Protein AF-A0A822CVB9-F1 (afdb_monomer_lite)

Foldseek 3Di:
DPDQAEEQDADDWDDDPNDTDGHHHPHCVQQVVVQVCCCVVVVPPDRDPVSSVVSVD

Secondary structure (DSSP, 8-state):
--S--EESS----EEETTEEE-PEE--GGGTHHHHHHHHHHTT-S---HHHHHHHH-

Structure (mmCIF, N/CA/C/O backbone):
data_AF-A0A822CVB9-F1
#
_entry.id   AF-A0A822CVB9-F1
#
loop_
_atom_site.group_PDB
_atom_site.id
_atom_site.type_symbol
_atom_site.label_atom_id
_atom_site.label_alt_id
_atom_site.label_comp_id
_atom_site.label_asym_id
_atom_site.label_entity_id
_atom_site.label_seq_id
_atom_site.pdbx_PDB_ins_code
_atom_site.Cartn_x
_atom_site.Cartn_y
_atom_site.Cartn_z
_atom_site.occupancy
_atom_site.B_iso_or_equiv
_atom_site.auth_seq_id
_atom_site.auth_comp_id
_atom_site.auth_asym_id
_atom_site.auth_atom_id
_atom_site.pdbx_PDB_model_num
ATOM 1 N N . GLY A 1 1 ? -20.200 -1.276 15.637 1.00 82.00 1 GLY A N 1
ATOM 2 C CA . GLY A 1 1 ? -19.364 -2.125 14.769 1.00 82.00 1 GLY A CA 1
ATOM 3 C C . GLY A 1 1 ? -20.168 -2.870 13.721 1.00 82.00 1 GLY A C 1
ATOM 4 O O . GLY A 1 1 ? -20.253 -4.083 13.810 1.00 82.00 1 GLY A O 1
ATOM 5 N N . ARG A 1 2 ? -20.762 -2.159 12.750 1.00 92.50 2 ARG A N 1
ATOM 6 C CA . ARG A 1 2 ? -21.324 -2.754 11.517 1.00 92.50 2 ARG A CA 1
ATOM 7 C C . ARG A 1 2 ? -20.699 -2.175 10.240 1.00 92.50 2 ARG A C 1
ATOM 9 O O . ARG A 1 2 ? -20.934 -2.709 9.168 1.00 92.50 2 ARG A O 1
ATOM 16 N N . CYS A 1 3 ? -19.956 -1.072 10.350 1.00 94.69 3 CYS A N 1
ATOM 17 C CA . CYS A 1 3 ? -19.261 -0.458 9.227 1.00 94.69 3 CYS A CA 1
ATOM 18 C C . CYS A 1 3 ? -17.938 -1.173 8.934 1.00 94.69 3 CYS A C 1
ATOM 20 O O . CYS A 1 3 ? -17.332 -1.762 9.832 1.00 94.69 3 CYS A 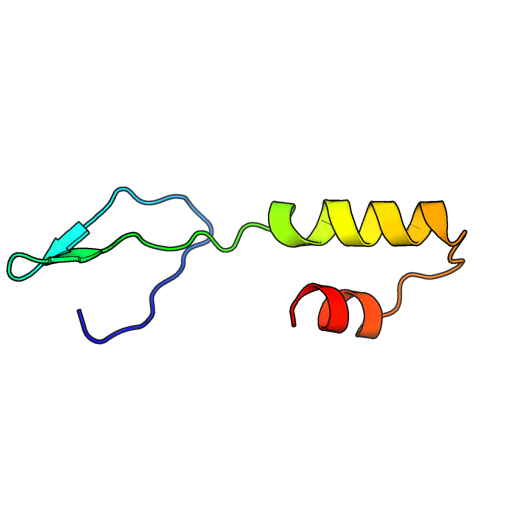O 1
ATOM 22 N N . ILE A 1 4 ? -17.486 -1.043 7.688 1.00 95.75 4 ILE A N 1
ATOM 23 C CA . ILE A 1 4 ? -16.085 -1.215 7.310 1.00 95.75 4 ILE A CA 1
ATOM 24 C C . ILE A 1 4 ? -15.423 0.153 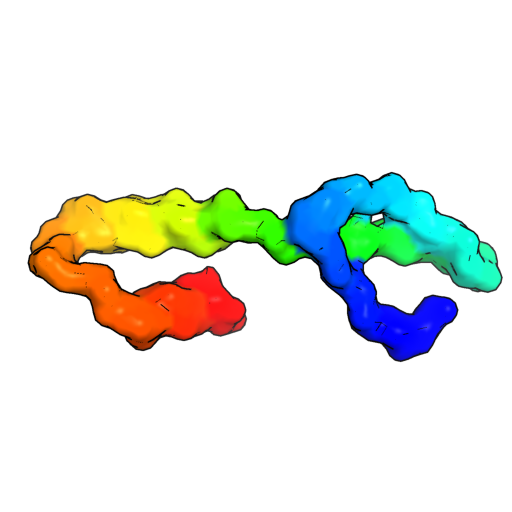7.458 1.00 95.75 4 ILE A C 1
ATOM 26 O O . ILE A 1 4 ? -15.970 1.153 6.994 1.00 95.75 4 ILE A O 1
ATOM 30 N N . PHE A 1 5 ? -14.293 0.209 8.158 1.00 96.00 5 PHE A N 1
ATOM 31 C CA . PHE A 1 5 ? -13.616 1.462 8.472 1.00 96.00 5 PHE A CA 1
ATOM 32 C C . PHE A 1 5 ? -12.128 1.366 8.145 1.00 96.00 5 PHE A C 1
ATOM 34 O O . PHE A 1 5 ? -11.448 0.440 8.591 1.00 96.00 5 PHE A O 1
ATOM 41 N N . ALA A 1 6 ? -11.641 2.362 7.412 1.00 97.12 6 ALA A N 1
ATOM 42 C CA . ALA A 1 6 ? -10.232 2.624 7.176 1.00 97.12 6 ALA A CA 1
ATOM 43 C C . ALA A 1 6 ? -9.990 4.138 7.222 1.00 97.12 6 ALA A C 1
ATOM 45 O O . ALA A 1 6 ? -10.902 4.927 6.964 1.00 97.12 6 ALA A O 1
ATOM 46 N N . SER A 1 7 ? -8.768 4.546 7.545 1.00 97.00 7 SER A N 1
ATOM 47 C CA . SER A 1 7 ? -8.376 5.957 7.626 1.00 97.00 7 SER A CA 1
ATOM 48 C C . SER A 1 7 ? -6.982 6.187 7.054 1.00 97.00 7 SER A C 1
ATOM 50 O O . SER A 1 7 ? -6.158 5.279 7.024 1.00 97.00 7 SER A O 1
ATOM 52 N N . GLY A 1 8 ? -6.691 7.417 6.624 1.00 95.94 8 GLY A N 1
ATOM 53 C CA . GLY A 1 8 ? -5.330 7.789 6.215 1.00 95.94 8 GLY A CA 1
ATOM 54 C C . GLY A 1 8 ? -4.366 7.854 7.404 1.00 95.94 8 GLY A C 1
ATOM 55 O O . GLY A 1 8 ? -3.254 7.334 7.343 1.00 95.94 8 GLY A O 1
ATOM 56 N N . SER A 1 9 ? -4.807 8.438 8.520 1.00 96.56 9 SER A N 1
ATOM 57 C CA . SER A 1 9 ? -4.039 8.474 9.770 1.00 96.56 9 SER A CA 1
ATOM 58 C C . SER A 1 9 ? -4.199 7.172 10.560 1.00 96.56 9 SER A C 1
ATOM 60 O O . SER A 1 9 ? -5.276 6.572 10.514 1.00 96.56 9 SER A O 1
ATOM 62 N N . PRO A 1 10 ? -3.180 6.735 11.317 1.00 95.75 10 PRO A N 1
ATOM 63 C CA . PRO A 1 10 ? -3.291 5.554 12.161 1.00 95.75 10 PRO A CA 1
ATOM 64 C C . PRO A 1 10 ? -4.232 5.815 13.344 1.00 95.75 10 PRO A C 1
ATOM 66 O O . PRO A 1 10 ? -4.192 6.876 13.967 1.00 95.75 10 PRO A O 1
ATOM 69 N N . PHE A 1 11 ? -5.043 4.817 13.688 1.00 97.12 11 PHE A N 1
ATOM 70 C CA . PHE A 1 11 ? -5.882 4.823 14.885 1.00 97.12 11 PHE A CA 1
ATOM 71 C C . PHE A 1 11 ? -5.533 3.645 15.789 1.00 97.12 11 PHE A C 1
ATOM 73 O O . PHE A 1 11 ? -5.172 2.563 15.328 1.00 97.12 11 PHE A O 1
ATOM 80 N N . LYS A 1 12 ? -5.666 3.855 17.101 1.00 97.31 12 LYS A N 1
ATOM 81 C CA . LYS A 1 12 ? -5.549 2.774 18.085 1.00 97.31 12 LYS A CA 1
ATOM 82 C C . LYS A 1 12 ? -6.723 1.789 17.939 1.00 97.31 12 LYS A C 1
ATOM 84 O O . LYS A 1 12 ? -7.781 2.186 17.443 1.00 97.31 12 LYS A O 1
ATOM 89 N N . PRO A 1 13 ? -6.574 0.533 18.401 1.00 97.44 13 PRO A N 1
ATOM 90 C CA . PRO A 1 13 ? -7.685 -0.410 18.455 1.00 97.44 13 PRO A CA 1
ATOM 91 C C . PRO A 1 13 ? -8.873 0.150 19.246 1.00 97.44 13 PRO A C 1
ATOM 93 O O . PRO A 1 13 ? -8.695 0.865 20.233 1.00 97.44 13 PRO A O 1
ATOM 96 N N . VAL A 1 14 ? -10.083 -0.199 18.818 1.00 97.00 14 VAL A N 1
ATOM 97 C CA . VAL A 1 14 ? -11.341 0.273 19.407 1.00 97.00 14 VAL A CA 1
ATOM 98 C C . VAL A 1 14 ? -12.106 -0.915 19.971 1.00 97.00 14 VAL A C 1
ATOM 100 O O . VAL A 1 14 ? -12.397 -1.864 19.246 1.00 97.00 14 VAL A O 1
ATOM 103 N N . VAL A 1 15 ? -12.472 -0.860 21.249 1.00 97.69 15 VAL A N 1
ATOM 104 C CA . VAL A 1 15 ? -13.320 -1.879 21.883 1.00 97.69 15 VAL A CA 1
ATOM 105 C C . VAL A 1 15 ? -14.782 -1.452 21.784 1.00 97.69 15 VAL A C 1
ATOM 107 O O . VAL A 1 15 ? -15.143 -0.341 22.167 1.00 97.69 15 VAL A O 1
ATOM 110 N N . TYR A 1 16 ? -15.639 -2.329 21.265 1.00 96.19 16 TYR A N 1
ATOM 111 C CA . TYR A 1 16 ? -17.078 -2.100 21.175 1.00 96.19 16 TYR A CA 1
ATOM 112 C C . TYR A 1 16 ? -17.839 -3.413 21.366 1.00 96.19 16 TYR A C 1
ATOM 114 O O . TYR A 1 16 ? -17.669 -4.335 20.570 1.00 96.19 16 TYR A O 1
ATOM 122 N N . LYS A 1 17 ? -18.718 -3.472 22.378 1.00 95.38 17 LYS A N 1
ATOM 123 C CA . LYS A 1 17 ? -19.496 -4.675 22.742 1.00 95.38 17 LYS A CA 1
ATOM 124 C C . LYS A 1 17 ? -18.603 -5.914 22.915 1.00 95.38 17 LYS A C 1
ATOM 126 O O . LYS A 1 17 ? -18.763 -6.891 22.189 1.00 95.38 17 LYS A O 1
ATOM 131 N N . ASP A 1 18 ? -17.605 -5.799 23.793 1.00 95.62 18 ASP A N 1
ATOM 132 C CA . ASP A 1 18 ? -16.635 -6.857 24.137 1.00 95.62 18 ASP A CA 1
ATOM 133 C C . ASP A 1 18 ? -15.806 -7.406 22.964 1.00 95.62 18 ASP A C 1
ATOM 135 O O . ASP A 1 18 ? -15.101 -8.405 23.090 1.00 95.62 18 ASP A O 1
ATOM 139 N N . LYS A 1 19 ? -15.838 -6.721 21.815 1.00 96.88 19 LYS A N 1
ATOM 140 C CA . LYS A 1 19 ? -15.016 -7.026 20.649 1.00 96.88 19 LYS A CA 1
ATOM 141 C C . LYS A 1 19 ? -14.042 -5.891 20.371 1.00 96.88 19 LYS A C 1
ATOM 143 O O . LYS A 1 19 ? -14.436 -4.727 20.290 1.00 96.88 19 LYS A O 1
ATOM 148 N N . THR A 1 20 ? -12.782 -6.248 20.159 1.00 97.38 20 THR A N 1
ATOM 149 C CA . THR A 1 20 ? -11.742 -5.322 19.705 1.00 97.38 20 THR A CA 1
ATOM 150 C C . THR A 1 20 ? -11.728 -5.261 18.182 1.00 97.38 20 THR A C 1
ATOM 152 O O . THR A 1 20 ? -11.706 -6.284 17.498 1.00 97.38 20 THR A O 1
ATOM 155 N N . PHE A 1 21 ? -11.746 -4.047 17.647 1.00 97.31 21 PHE A N 1
ATOM 156 C CA . PHE A 1 21 ? -11.630 -3.743 16.229 1.00 97.31 21 PHE A CA 1
ATOM 157 C C . PHE A 1 21 ? -10.300 -3.034 15.988 1.00 97.31 21 PHE A C 1
ATOM 159 O O . PHE A 1 21 ? -9.927 -2.139 16.745 1.00 97.31 21 PHE A O 1
ATOM 166 N N . HIS A 1 22 ? -9.607 -3.411 14.918 1.00 97.31 22 HIS A N 1
ATOM 167 C CA . HIS A 1 22 ? -8.345 -2.805 14.504 1.00 97.31 22 HIS A CA 1
ATOM 168 C C . HIS A 1 22 ? -8.585 -2.038 13.198 1.00 97.31 22 HIS A C 1
ATOM 170 O O . HIS A 1 22 ? -8.687 -2.672 12.148 1.00 97.31 22 HIS A O 1
ATOM 176 N N . PRO A 1 23 ? -8.752 -0.704 13.248 1.00 97.06 23 PRO A N 1
ATOM 177 C CA . PRO A 1 23 ? -8.877 0.119 12.050 1.00 97.06 23 PRO A CA 1
ATOM 178 C C . PRO A 1 23 ? -7.704 -0.083 11.090 1.00 97.06 23 PRO A C 1
ATOM 180 O O . PRO A 1 23 ? -6.549 0.049 11.494 1.00 97.06 23 PRO A O 1
ATOM 183 N N . GLY A 1 24 ? -7.997 -0.375 9.822 1.00 96.25 24 GLY A N 1
ATOM 184 C CA . GLY A 1 24 ? -6.977 -0.402 8.778 1.00 96.25 24 GLY A CA 1
ATOM 185 C C . GLY A 1 24 ? -6.505 1.010 8.425 1.00 96.25 24 GLY A C 1
ATOM 186 O O . GLY A 1 24 ? -7.290 1.961 8.471 1.00 96.25 24 GLY A O 1
ATOM 187 N N . GLN A 1 25 ? -5.235 1.143 8.043 1.00 97.88 25 GLN A N 1
ATOM 188 C CA . GLN A 1 25 ? -4.691 2.394 7.523 1.00 97.88 25 GLN A CA 1
ATOM 189 C C . GLN A 1 25 ? -4.583 2.317 5.996 1.00 97.88 25 GLN A C 1
ATOM 191 O O . GLN A 1 25 ? -3.893 1.451 5.469 1.00 97.88 25 GLN A O 1
ATOM 196 N N . GLY A 1 26 ? -5.231 3.231 5.279 1.00 96.31 26 GLY A N 1
ATOM 197 C CA . GLY A 1 26 ? -5.063 3.387 3.833 1.00 96.31 26 GLY A CA 1
ATOM 198 C C . GLY A 1 26 ? -3.785 4.162 3.531 1.00 96.31 26 GLY A C 1
ATOM 199 O O . GLY A 1 26 ? -3.840 5.369 3.312 1.00 96.31 26 GLY A O 1
ATOM 200 N N . ASN A 1 27 ? -2.632 3.494 3.598 1.00 97.31 27 ASN A N 1
ATOM 201 C CA . ASN A 1 27 ? -1.322 4.120 3.414 1.00 97.31 27 ASN A CA 1
ATOM 202 C C . ASN A 1 27 ? -0.733 3.785 2.034 1.00 97.31 27 ASN A C 1
ATOM 204 O O . ASN A 1 27 ? -0.593 2.619 1.675 1.00 97.31 27 ASN A O 1
ATOM 208 N N . ASN A 1 28 ? -0.300 4.797 1.284 1.00 96.12 28 ASN A N 1
ATOM 209 C CA . ASN A 1 28 ? 0.293 4.604 -0.045 1.00 96.12 28 ASN A CA 1
ATOM 210 C C . ASN A 1 28 ? 1.595 3.783 -0.018 1.00 96.12 28 ASN A C 1
ATOM 212 O O . ASN A 1 28 ? 2.004 3.234 -1.043 1.00 96.12 28 ASN A O 1
ATOM 216 N N . ALA A 1 29 ? 2.225 3.656 1.154 1.00 95.94 29 ALA A N 1
ATOM 217 C CA . ALA A 1 29 ? 3.367 2.776 1.372 1.00 95.94 29 ALA A CA 1
ATOM 218 C C . ALA A 1 29 ? 3.084 1.302 1.022 1.00 95.94 29 ALA A C 1
ATOM 220 O O . ALA A 1 29 ? 4.028 0.559 0.780 1.00 95.94 29 ALA A O 1
ATOM 221 N N . TYR A 1 30 ? 1.818 0.876 0.960 1.00 95.31 30 TYR A N 1
ATOM 222 C CA . TYR A 1 30 ? 1.457 -0.481 0.537 1.00 95.31 30 TYR A CA 1
ATOM 223 C C . TYR A 1 30 ? 1.521 -0.694 -0.984 1.00 95.31 30 TYR A C 1
ATOM 225 O O . TYR A 1 30 ? 1.614 -1.833 -1.422 1.00 95.31 30 TYR A O 1
ATOM 233 N N . ILE A 1 31 ? 1.509 0.379 -1.784 1.00 97.06 31 ILE A N 1
ATOM 234 C CA . ILE A 1 31 ? 1.437 0.310 -3.253 1.00 97.06 31 ILE A CA 1
ATOM 235 C C . ILE A 1 31 ? 2.746 0.769 -3.898 1.00 97.06 31 ILE A C 1
ATOM 237 O O . ILE A 1 31 ? 3.337 0.053 -4.707 1.00 97.06 31 ILE A O 1
ATOM 241 N N . PHE A 1 32 ? 3.237 1.956 -3.530 1.00 96.12 32 PHE A N 1
ATOM 242 C CA . PHE A 1 32 ? 4.358 2.591 -4.233 1.00 96.12 32 PHE A CA 1
ATOM 243 C C . PHE A 1 32 ? 5.652 1.765 -4.267 1.00 96.12 32 PHE A C 1
ATOM 245 O O . PHE A 1 32 ? 6.275 1.735 -5.328 1.00 96.12 32 PHE A O 1
ATOM 252 N N . PRO A 1 33 ? 6.067 1.061 -3.195 1.00 96.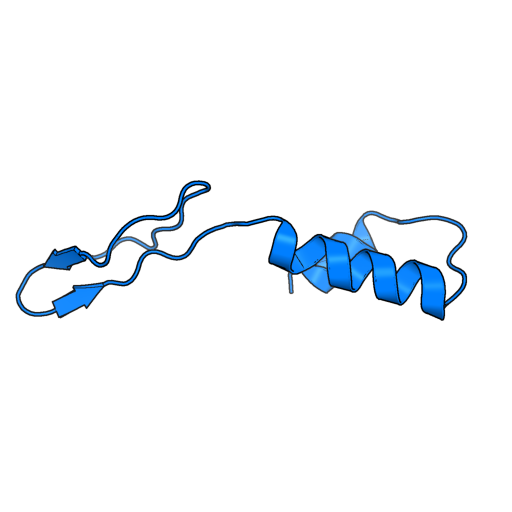56 33 PRO A N 1
ATOM 253 C CA . PRO A 1 33 ? 7.281 0.248 -3.248 1.00 96.56 33 PRO A CA 1
ATOM 254 C C . PRO A 1 33 ? 7.188 -0.898 -4.259 1.00 96.56 33 PRO A C 1
ATOM 256 O O . PRO A 1 33 ? 8.152 -1.155 -4.976 1.00 96.56 33 PRO A O 1
ATOM 259 N N . ALA A 1 34 ? 6.031 -1.558 -4.351 1.00 94.06 34 ALA A N 1
ATOM 260 C CA . ALA A 1 34 ? 5.819 -2.662 -5.283 1.00 94.06 34 ALA A CA 1
ATOM 261 C C . ALA A 1 34 ? 5.794 -2.167 -6.736 1.00 94.06 34 ALA A C 1
ATOM 263 O O . ALA A 1 34 ? 6.494 -2.716 -7.586 1.00 94.06 34 ALA A O 1
ATOM 264 N N . VAL A 1 35 ? 5.061 -1.079 -7.002 1.00 97.44 35 VAL A N 1
ATOM 265 C CA . VAL A 1 35 ? 5.009 -0.453 -8.334 1.00 97.44 35 VAL A CA 1
ATOM 266 C C . VAL A 1 35 ? 6.400 0.018 -8.768 1.00 97.44 35 VAL A C 1
ATOM 268 O O . VAL A 1 35 ? 6.810 -0.231 -9.902 1.00 97.44 35 VAL A O 1
ATOM 271 N N . ALA A 1 36 ? 7.163 0.643 -7.866 1.00 97.31 36 ALA A N 1
ATOM 272 C CA . ALA A 1 36 ? 8.526 1.085 -8.147 1.00 97.31 36 ALA A CA 1
ATOM 273 C C . ALA A 1 36 ? 9.467 -0.095 -8.433 1.00 97.31 36 ALA A C 1
ATOM 275 O O . ALA A 1 36 ? 10.207 -0.061 -9.416 1.00 97.31 36 ALA A O 1
ATOM 276 N N . LEU A 1 37 ? 9.411 -1.156 -7.618 1.00 97.12 37 LEU A N 1
ATOM 277 C CA . LEU A 1 37 ? 10.221 -2.356 -7.818 1.00 97.12 37 LEU A CA 1
ATOM 278 C C . LEU A 1 37 ? 9.936 -2.999 -9.179 1.00 97.12 37 LEU A C 1
ATOM 280 O O . LEU A 1 37 ? 10.875 -3.286 -9.916 1.00 97.12 37 LEU A O 1
ATOM 284 N N . ALA A 1 38 ? 8.663 -3.181 -9.534 1.00 95.00 38 ALA A N 1
ATOM 285 C CA . ALA A 1 38 ? 8.268 -3.747 -10.822 1.00 95.00 38 ALA A CA 1
ATOM 286 C C . ALA A 1 38 ? 8.712 -2.861 -11.995 1.00 95.00 38 ALA A C 1
ATOM 288 O O . ALA A 1 38 ? 9.244 -3.359 -12.985 1.00 95.00 38 ALA A O 1
ATOM 289 N N . THR A 1 39 ? 8.567 -1.540 -11.858 1.00 97.75 39 THR A N 1
ATOM 290 C CA . THR A 1 39 ? 8.988 -0.571 -12.880 1.00 97.75 39 THR A CA 1
ATOM 291 C C . THR A 1 39 ? 10.484 -0.687 -13.173 1.00 97.75 39 THR A C 1
ATOM 293 O O . THR A 1 39 ? 10.880 -0.764 -14.335 1.00 97.75 39 THR A O 1
ATOM 296 N N . VAL A 1 40 ? 11.318 -0.760 -12.130 1.00 98.12 40 VAL A N 1
ATOM 297 C CA . VAL A 1 40 ? 12.776 -0.902 -12.274 1.00 98.12 40 VAL A CA 1
ATOM 298 C C . VAL A 1 40 ? 13.149 -2.291 -12.792 1.00 98.12 40 VAL A C 1
ATOM 300 O O . VAL A 1 40 ? 13.921 -2.399 -13.741 1.00 98.12 40 VAL A O 1
ATOM 303 N N . ALA A 1 41 ? 12.593 -3.352 -12.202 1.00 98.06 41 ALA A N 1
ATOM 304 C CA . ALA A 1 41 ? 12.925 -4.734 -12.543 1.00 98.06 41 ALA A CA 1
ATOM 305 C C . ALA A 1 41 ? 12.571 -5.091 -13.994 1.00 98.06 41 ALA A C 1
ATOM 307 O O . ALA A 1 41 ? 13.298 -5.843 -14.639 1.00 98.06 41 ALA A O 1
ATOM 308 N N . CYS A 1 42 ? 11.477 -4.535 -14.517 1.00 97.06 42 CYS A N 1
ATOM 309 C CA . CYS A 1 42 ? 11.027 -4.763 -15.888 1.00 97.06 42 CYS A CA 1
ATOM 310 C C . CYS A 1 42 ? 11.498 -3.682 -16.872 1.00 97.06 42 CYS A C 1
ATOM 312 O O . CYS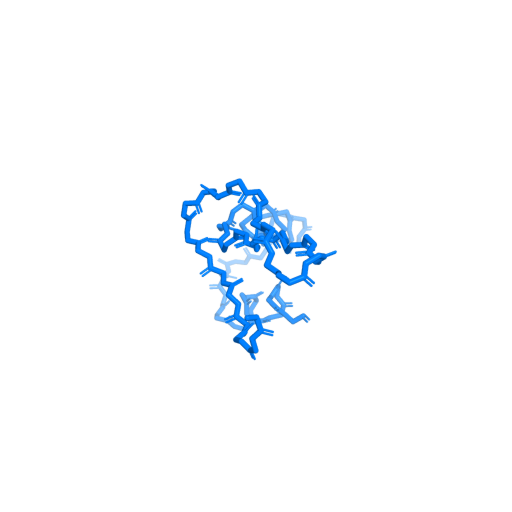 A 1 42 ? 11.132 -3.747 -18.044 1.00 97.06 42 CYS A O 1
ATOM 314 N N . ALA A 1 43 ? 12.272 -2.690 -16.412 1.00 97.38 43 ALA A N 1
ATOM 315 C CA . ALA A 1 43 ? 12.652 -1.509 -17.190 1.00 97.38 43 ALA A CA 1
ATOM 316 C C . ALA A 1 43 ? 11.448 -0.864 -17.909 1.00 97.38 43 ALA A C 1
ATOM 318 O O . ALA A 1 43 ? 11.524 -0.493 -19.085 1.00 97.38 43 ALA A O 1
ATOM 319 N N . ALA A 1 44 ? 10.311 -0.770 -17.211 1.00 97.31 44 ALA A N 1
ATOM 320 C CA . ALA A 1 44 ? 9.085 -0.238 -17.786 1.00 97.31 44 ALA A CA 1
ATOM 321 C C . ALA A 1 44 ? 9.283 1.237 -18.168 1.00 97.31 44 ALA A C 1
ATOM 323 O O . ALA A 1 44 ? 9.769 2.043 -17.374 1.00 97.31 44 ALA A O 1
ATOM 324 N N . ARG A 1 45 ? 8.914 1.592 -19.404 1.00 97.50 45 ARG A N 1
ATOM 325 C CA . ARG A 1 45 ? 9.104 2.951 -19.938 1.00 97.50 45 ARG A CA 1
ATOM 326 C C . ARG A 1 45 ? 8.074 3.948 -19.409 1.00 97.50 45 ARG A C 1
ATOM 328 O O . ARG A 1 45 ? 8.385 5.128 -19.277 1.00 97.50 45 ARG A O 1
ATOM 335 N N . HIS A 1 46 ? 6.867 3.473 -19.126 1.00 97.12 46 HIS A N 1
ATOM 336 C CA . HIS A 1 46 ? 5.764 4.261 -18.591 1.00 97.12 46 HIS A CA 1
ATOM 337 C C . HIS A 1 46 ? 5.079 3.472 -17.479 1.00 97.12 46 HIS A C 1
ATOM 339 O O . HIS A 1 46 ? 5.078 2.240 -17.500 1.00 97.12 46 HIS A O 1
ATOM 345 N N . VAL A 1 47 ? 4.516 4.198 -16.515 1.00 96.25 47 VAL A N 1
ATOM 346 C CA . VAL A 1 47 ? 3.668 3.631 -15.467 1.00 96.25 47 VAL A CA 1
ATOM 347 C C . VAL A 1 47 ? 2.228 3.957 -15.835 1.00 96.25 47 VAL A C 1
ATOM 349 O O . VAL A 1 47 ? 1.808 5.106 -15.716 1.0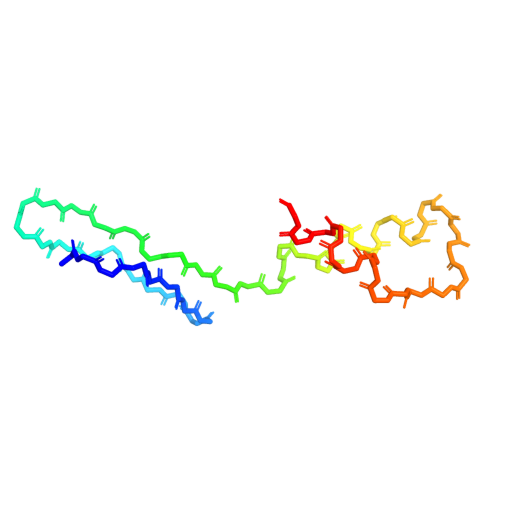0 96.25 47 VAL A O 1
ATOM 352 N N . GLU A 1 48 ? 1.511 2.951 -16.325 1.00 95.88 48 GLU A N 1
ATOM 353 C CA . GLU A 1 48 ? 0.113 3.072 -16.749 1.00 95.88 48 GLU A CA 1
ATOM 354 C C . GLU A 1 48 ? -0.845 2.904 -15.557 1.00 95.88 48 GLU A C 1
ATOM 356 O O . GLU A 1 48 ? -0.493 2.307 -14.535 1.00 95.88 48 GLU A O 1
ATOM 361 N N . GLU A 1 49 ? -2.080 3.392 -15.690 1.00 96.25 49 GLU A N 1
ATOM 362 C CA . GLU A 1 49 ? -3.122 3.283 -14.654 1.00 96.25 49 GLU A CA 1
ATOM 363 C C . GLU A 1 49 ? -3.393 1.825 -14.247 1.00 96.25 49 GLU A C 1
ATOM 365 O O . GLU A 1 49 ? -3.475 1.513 -13.056 1.00 96.25 49 GLU A O 1
ATOM 370 N N . ASP A 1 50 ? -3.416 0.909 -15.218 1.00 95.88 50 ASP A N 1
ATOM 371 C CA . ASP A 1 50 ? -3.631 -0.521 -14.982 1.00 95.88 50 ASP A CA 1
ATOM 372 C C . ASP A 1 50 ? -2.596 -1.127 -14.024 1.00 95.88 50 ASP A C 1
ATOM 374 O O . ASP A 1 50 ? -2.920 -2.031 -13.257 1.00 95.88 50 ASP A O 1
ATOM 378 N N . MET A 1 51 ? -1.363 -0.609 -13.995 1.00 96.06 51 MET A N 1
ATOM 379 C CA . MET A 1 51 ? -0.338 -1.090 -13.061 1.00 96.06 51 MET A C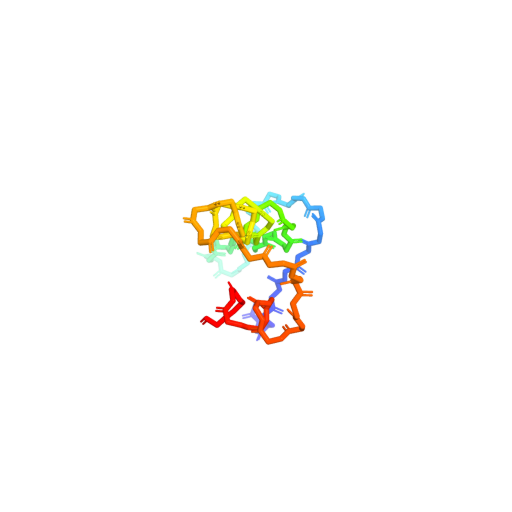A 1
ATOM 380 C C . MET A 1 51 ? -0.705 -0.774 -11.606 1.00 96.06 51 MET A C 1
ATOM 382 O O . MET A 1 51 ? -0.446 -1.584 -10.716 1.00 96.06 51 MET A O 1
ATOM 386 N N . PHE A 1 52 ? -1.331 0.379 -11.355 1.00 96.56 52 PHE A N 1
ATOM 387 C CA . PHE A 1 52 ? -1.838 0.732 -10.028 1.00 96.56 52 PHE A CA 1
ATOM 388 C C . PHE A 1 52 ? -3.081 -0.073 -9.660 1.00 96.56 52 PHE A C 1
ATOM 390 O O . PHE A 1 52 ? -3.212 -0.475 -8.504 1.00 96.56 52 PHE A O 1
ATOM 397 N N . LEU A 1 53 ? -3.965 -0.340 -10.626 1.00 96.19 53 LEU A N 1
ATOM 398 C CA . LEU A 1 53 ? -5.136 -1.188 -10.406 1.00 96.19 53 LEU A CA 1
ATOM 399 C C . LEU A 1 53 ? -4.722 -2.620 -10.051 1.00 96.19 53 LEU A C 1
ATOM 401 O O . LEU A 1 53 ? -5.238 -3.167 -9.083 1.00 96.19 53 LEU A O 1
ATOM 405 N N . ILE A 1 54 ? -3.742 -3.190 -10.759 1.00 95.19 54 ILE A N 1
ATOM 406 C CA . ILE A 1 54 ? -3.178 -4.515 -10.455 1.00 95.19 54 ILE A CA 1
ATOM 407 C C . ILE A 1 54 ? -2.529 -4.529 -9.069 1.00 95.19 54 ILE A C 1
ATOM 409 O O . ILE A 1 54 ? -2.707 -5.484 -8.323 1.00 95.19 54 ILE A O 1
ATOM 413 N N . ALA A 1 55 ? -1.796 -3.478 -8.692 1.00 94.88 55 ALA A N 1
ATOM 414 C CA . ALA A 1 55 ? -1.184 -3.402 -7.366 1.00 94.88 55 ALA A CA 1
ATOM 415 C C . ALA A 1 55 ? -2.214 -3.297 -6.220 1.00 94.88 55 ALA A C 1
ATOM 417 O O . ALA A 1 55 ? -1.876 -3.606 -5.079 1.00 94.88 55 ALA A O 1
ATOM 418 N N . ALA A 1 56 ? -3.436 -2.834 -6.505 1.00 94.25 56 ALA A N 1
ATOM 419 C CA . ALA A 1 56 ? -4.512 -2.659 -5.529 1.00 94.25 56 ALA A CA 1
ATOM 420 C C . ALA A 1 56 ? -5.482 -3.855 -5.426 1.00 94.25 56 ALA A C 1
ATOM 422 O O . ALA A 1 56 ? -6.314 -3.859 -4.514 1.00 94.25 56 ALA A O 1
ATOM 423 N N . GLN A 1 57 ? -5.408 -4.813 -6.359 1.00 89.56 57 GLN A N 1
ATOM 424 C CA . GLN A 1 57 ? -6.211 -6.046 -6.388 1.00 89.56 57 GLN A CA 1
ATOM 425 C C . GLN A 1 57 ? -5.706 -7.085 -5.384 1.00 89.56 57 GLN A C 1
ATOM 427 O O . GLN A 1 57 ? -6.576 -7.743 -4.768 1.00 89.56 57 GLN A O 1
#

pLDDT: mean 96.07, std 2.34, range [82.0, 98.12]

Radius of gyration: 16.43 Å; chains: 1; bounding box: 34×16×44 Å

Sequence (57 aa):
GRCIFASGSPFKPVVYKDKTFHPGQGNNAYIFPAVALATVACAARHVEEDMFLIAAQ